Protein AF-A0A7Y1XKA4-F1 (afdb_monomer)

Radius of gyration: 13.28 Å; Cα contacts (8 Å, |Δi|>4): 53; chains: 1; bounding box: 29×24×34 Å

Foldseek 3Di:
DLVVLVVCVVVVHAAEAEAPDDPVSVVVCVVSPHRHYYHVVQPDDDDPPPDDVDPRPPPDD

Nearest PDB structures (foldseek):
  5mfu-assembly1_A  TM=9.710E-01  e=5.699E-03  Pseudomonas aeruginosa
  6ih1-assembly1_C  TM=9.673E-01  e=1.824E-02  Vibrio cholerae O395
  2w27-assembly1_A  TM=9.433E-01  e=6.255E-02  Bacillus subtilis
  3hv8-assembly1_A  TM=9.635E-01  e=9.431E-02  Pseudomonas aeruginosa PAO1
  2w27-assembly1_B  TM=9.364E-01  e=1.081E-01  Bacillus subtilis

Mean predicted aligned error: 6.13 Å

Solvent-accessible surface area (backbone atoms only — not comparable to full-atom values): 3992 Å² total; per-residue (Å²): 112,71,68,59,55,52,51,34,53,76,71,71,50,84,44,74,47,70,78,33,65,46,70,69,55,51,52,52,41,54,74,75,62,54,74,40,78,44,26,59,59,81,51,66,92,66,60,91,89,66,66,64,90,69,81,68,80,77,74,80,130

pLDDT: mean 85.9, std 14.5, range [45.56, 96.56]

Secondary structure (DSSP, 8-state):
-HHHHHHHHHTT---EE----SHHHHHHHHHTT-SEE-STTT-PPPPTTT--S--------

Sequence (61 aa):
VAAMIKLARTMQFRIVAEQVEHQE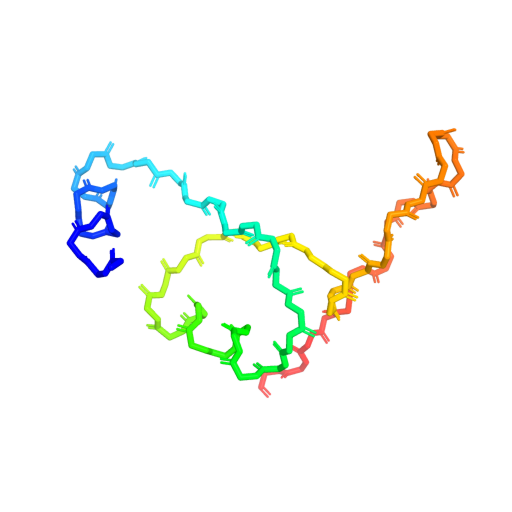DFDWLRDVGVDFAQGHFIEPPAMLGTATTGTFRALNT

Structure (mmCIF, N/CA/C/O backbone):
data_AF-A0A7Y1XKA4-F1
#
_entry.id   AF-A0A7Y1XKA4-F1
#
loop_
_atom_site.group_PDB
_atom_site.id
_atom_site.type_symbol
_atom_site.label_atom_id
_atom_site.label_alt_id
_atom_site.label_comp_id
_atom_site.label_asym_id
_atom_site.label_entity_id
_atom_site.label_seq_id
_atom_site.pdbx_PDB_ins_code
_atom_site.Cartn_x
_atom_site.Cartn_y
_atom_site.Cartn_z
_atom_site.occupancy
_atom_site.B_iso_or_equiv
_atom_site.auth_seq_id
_atom_site.auth_comp_id
_atom_site.auth_asym_id
_atom_site.auth_atom_id
_atom_site.pdbx_PDB_model_num
ATOM 1 N N . VAL A 1 1 ? 2.233 -3.550 12.887 1.00 70.94 1 VAL A N 1
ATOM 2 C CA . VAL A 1 1 ? 1.915 -2.557 11.828 1.00 70.94 1 VAL A CA 1
ATOM 3 C C . VAL A 1 1 ? 0.558 -1.866 12.029 1.00 70.94 1 VAL A C 1
ATOM 5 O O . VAL A 1 1 ? 0.513 -0.645 11.974 1.00 70.94 1 VAL A O 1
ATOM 8 N N . ALA A 1 2 ? -0.528 -2.582 12.357 1.00 83.25 2 ALA A N 1
ATOM 9 C CA . ALA A 1 2 ? -1.881 -2.004 12.486 1.00 83.25 2 ALA A CA 1
ATOM 10 C C . ALA A 1 2 ? -2.023 -0.763 13.406 1.00 83.25 2 ALA A C 1
ATOM 12 O O . ALA A 1 2 ? -2.827 0.121 13.120 1.00 83.25 2 ALA A O 1
ATOM 13 N N . ALA A 1 3 ? -1.248 -0.660 14.492 1.00 89.44 3 ALA A N 1
ATOM 14 C CA . ALA A 1 3 ? -1.275 0.515 15.372 1.00 89.44 3 ALA A CA 1
ATOM 15 C C . ALA A 1 3 ? -0.760 1.794 14.682 1.00 89.44 3 ALA A C 1
ATOM 17 O O . ALA A 1 3 ? -1.353 2.858 14.841 1.00 89.44 3 ALA A O 1
ATOM 18 N N . MET A 1 4 ? 0.291 1.675 13.865 1.00 90.12 4 MET A N 1
ATOM 19 C CA . MET A 1 4 ? 0.853 2.799 13.108 1.00 90.12 4 MET A CA 1
ATOM 20 C C . MET A 1 4 ? -0.111 3.277 12.027 1.00 90.12 4 MET A C 1
ATOM 22 O O . MET A 1 4 ? -0.277 4.477 11.847 1.00 90.12 4 MET A O 1
ATOM 26 N N . ILE A 1 5 ? -0.808 2.343 11.372 1.00 89.38 5 ILE A N 1
ATOM 27 C CA . ILE A 1 5 ? -1.842 2.667 10.382 1.00 89.38 5 ILE A CA 1
ATOM 28 C C . ILE A 1 5 ? -2.974 3.469 11.032 1.00 89.38 5 ILE A C 1
ATOM 30 O O . ILE A 1 5 ? -3.398 4.493 10.502 1.00 89.38 5 ILE A O 1
ATOM 34 N N . LYS A 1 6 ? -3.436 3.045 12.214 1.00 90.44 6 LYS A N 1
ATOM 35 C CA . LYS A 1 6 ? -4.464 3.779 12.966 1.00 90.44 6 LYS A CA 1
ATOM 36 C C . LYS A 1 6 ? -3.998 5.181 13.355 1.00 90.44 6 LYS A C 1
ATOM 38 O O . LYS A 1 6 ? -4.757 6.127 13.184 1.00 90.44 6 LYS A O 1
ATOM 43 N N . LEU A 1 7 ? -2.764 5.324 13.840 1.00 92.94 7 LEU A N 1
ATOM 44 C CA . LEU A 1 7 ? -2.194 6.627 14.185 1.00 92.94 7 LEU A CA 1
ATOM 45 C C . LEU A 1 7 ? -2.113 7.549 12.957 1.00 92.94 7 LEU A C 1
ATOM 47 O O . LEU A 1 7 ? -2.621 8.665 13.006 1.00 92.94 7 LEU A O 1
ATOM 51 N N . ALA A 1 8 ? -1.540 7.068 11.852 1.00 92.12 8 ALA A N 1
ATOM 52 C CA . ALA A 1 8 ? -1.410 7.829 10.612 1.00 92.12 8 ALA A CA 1
ATOM 53 C C . ALA A 1 8 ? -2.773 8.294 10.084 1.00 92.12 8 ALA A C 1
ATOM 55 O O . ALA A 1 8 ? -2.923 9.462 9.739 1.00 92.12 8 ALA A O 1
ATOM 56 N N . ARG A 1 9 ? -3.795 7.430 10.130 1.00 89.38 9 ARG A N 1
ATOM 57 C CA . ARG A 1 9 ? -5.171 7.798 9.762 1.00 89.38 9 ARG A CA 1
ATOM 58 C C . ARG A 1 9 ? -5.746 8.894 10.653 1.00 89.38 9 ARG A C 1
ATOM 60 O O . ARG A 1 9 ? -6.309 9.852 10.134 1.00 89.38 9 ARG A O 1
ATOM 67 N N . THR A 1 10 ? -5.580 8.788 11.972 1.00 93.62 10 THR A N 1
ATOM 68 C CA . THR A 1 10 ? -6.022 9.830 12.918 1.00 93.62 10 THR A CA 1
ATOM 69 C C . THR A 1 10 ? -5.331 11.166 12.649 1.00 93.62 10 THR A C 1
ATOM 71 O O . THR A 1 10 ? -5.952 12.217 12.764 1.00 93.62 10 THR A O 1
ATOM 74 N N . MET A 1 11 ? -4.058 11.127 12.256 1.00 95.69 11 MET A N 1
ATOM 75 C CA . MET A 1 11 ? -3.260 12.306 11.910 1.00 95.69 11 MET A CA 1
ATOM 76 C C . MET A 1 11 ? -3.428 12.751 10.449 1.00 95.69 11 MET A C 1
ATOM 78 O O . MET A 1 11 ? -2.776 13.701 10.027 1.00 95.69 11 MET A O 1
ATOM 82 N N . GLN A 1 12 ? -4.292 12.079 9.681 1.00 93.31 12 GLN A N 1
ATOM 83 C CA . GLN A 1 12 ? -4.541 12.338 8.260 1.00 93.31 12 GLN A CA 1
ATOM 84 C C . GLN A 1 12 ? -3.275 12.261 7.386 1.00 93.31 12 GLN A C 1
ATOM 86 O O . GLN A 1 12 ? -3.155 12.937 6.364 1.00 93.31 12 GLN A O 1
ATOM 91 N N . PHE A 1 13 ? -2.323 11.420 7.782 1.00 96.06 13 PHE A N 1
ATOM 92 C CA . PHE A 1 13 ? -1.150 11.101 6.984 1.00 96.06 13 PHE A CA 1
ATOM 93 C C . PHE A 1 13 ? -1.469 10.008 5.973 1.00 96.06 13 PHE A C 1
ATOM 95 O O . PHE A 1 13 ? -2.218 9.077 6.265 1.00 96.06 13 PHE A O 1
ATOM 102 N N . ARG A 1 14 ? -0.840 10.113 4.799 1.00 94.88 14 ARG 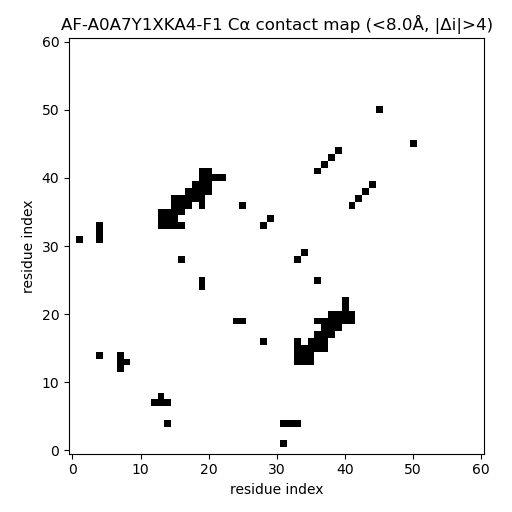A N 1
ATOM 103 C CA . ARG A 1 14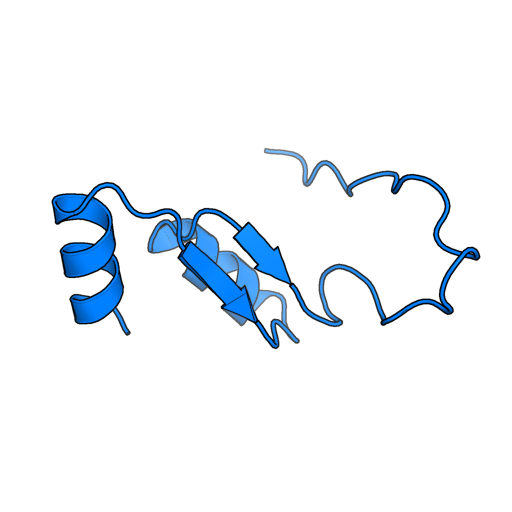 ? -0.835 9.043 3.800 1.00 94.88 14 ARG A CA 1
ATOM 104 C C . ARG A 1 14 ? 0.340 8.109 4.053 1.00 94.88 14 ARG A C 1
ATOM 106 O O . ARG A 1 14 ? 1.437 8.570 4.367 1.00 94.88 14 ARG A O 1
ATOM 113 N N . ILE A 1 15 ? 0.110 6.816 3.901 1.00 95.00 15 ILE A N 1
ATOM 114 C CA . ILE A 1 15 ? 1.060 5.750 4.202 1.00 95.00 15 ILE A CA 1
ATOM 115 C C . ILE A 1 15 ? 1.621 5.200 2.892 1.00 95.00 15 ILE A C 1
ATOM 117 O O . ILE A 1 15 ? 0.861 4.830 1.999 1.00 95.00 15 ILE A O 1
ATOM 121 N N . VAL A 1 16 ? 2.949 5.112 2.805 1.00 95.38 16 VAL A N 1
ATOM 122 C CA . VAL A 1 16 ? 3.655 4.369 1.756 1.00 95.38 16 VAL A CA 1
ATOM 123 C C . VAL A 1 16 ? 4.212 3.095 2.383 1.00 95.38 16 VAL A C 1
ATOM 125 O O . VAL A 1 16 ? 4.976 3.172 3.344 1.00 95.38 16 VAL A O 1
ATOM 128 N N . ALA A 1 17 ? 3.816 1.931 1.873 1.00 95.44 17 ALA A N 1
ATOM 129 C CA . ALA A 1 17 ? 4.463 0.666 2.199 1.00 95.44 17 ALA A CA 1
ATOM 130 C C . ALA A 1 17 ? 5.556 0.363 1.176 1.00 95.44 17 ALA A C 1
ATOM 132 O O . ALA A 1 17 ? 5.291 0.312 -0.024 1.00 95.44 17 ALA A O 1
ATOM 133 N N . GLU A 1 18 ? 6.776 0.157 1.658 1.00 95.69 18 GLU A N 1
ATOM 134 C CA . GLU A 1 18 ? 7.922 -0.209 0.831 1.00 95.69 18 GLU A CA 1
ATOM 135 C C . GLU A 1 18 ? 8.253 -1.696 0.955 1.00 95.69 18 GLU A C 1
ATOM 137 O O . GLU A 1 18 ? 7.840 -2.358 1.908 1.00 95.69 18 GLU A O 1
ATOM 142 N N . GLN A 1 19 ? 9.033 -2.192 -0.009 1.00 95.12 19 GLN A N 1
ATOM 143 C CA . GLN A 1 19 ? 9.491 -3.579 -0.090 1.00 95.12 19 GLN A CA 1
ATOM 144 C C . GLN A 1 19 ? 8.342 -4.596 -0.226 1.00 95.12 19 GLN A C 1
ATOM 146 O O . GLN A 1 19 ? 8.352 -5.661 0.380 1.00 95.12 19 GLN A O 1
ATOM 151 N N . VAL A 1 20 ? 7.339 -4.274 -1.047 1.00 96.38 20 VAL A N 1
ATOM 152 C CA . VAL A 1 20 ? 6.271 -5.221 -1.410 1.00 96.38 20 VAL A CA 1
ATOM 153 C C . VAL A 1 20 ? 6.791 -6.218 -2.452 1.00 96.38 20 VAL A C 1
ATOM 155 O O . VAL A 1 20 ? 7.049 -5.846 -3.601 1.00 96.38 20 VAL A O 1
ATOM 158 N N . GLU A 1 21 ? 6.971 -7.478 -2.058 1.00 96.38 21 GLU A N 1
ATOM 159 C CA . GLU A 1 21 ? 7.633 -8.501 -2.887 1.00 96.38 21 GLU A CA 1
ATOM 160 C C . GLU A 1 21 ? 6.681 -9.597 -3.375 1.00 96.38 21 GLU A C 1
ATOM 162 O O . GLU A 1 21 ? 6.904 -10.154 -4.453 1.00 96.38 21 GLU A O 1
ATOM 167 N N . HIS A 1 22 ? 5.578 -9.840 -2.660 1.00 96.56 22 HIS A N 1
ATOM 168 C CA . HIS A 1 22 ? 4.616 -10.892 -2.987 1.00 96.56 22 HIS A CA 1
ATOM 169 C C . HIS A 1 22 ? 3.175 -10.365 -3.095 1.00 96.56 22 HIS A C 1
ATOM 171 O O . HIS A 1 22 ? 2.825 -9.311 -2.563 1.00 96.56 22 HIS A O 1
ATOM 177 N N . GLN A 1 23 ? 2.313 -11.134 -3.771 1.00 95.19 23 GLN A N 1
ATOM 178 C CA . GLN A 1 23 ? 0.880 -10.830 -3.905 1.00 95.19 23 GLN A CA 1
ATOM 179 C C . GLN A 1 23 ? 0.185 -10.763 -2.537 1.00 95.19 23 GLN A C 1
ATOM 181 O O . GLN A 1 23 ? -0.612 -9.863 -2.298 1.00 95.19 23 GLN A O 1
ATOM 186 N N . GLU A 1 24 ? 0.522 -11.680 -1.628 1.00 96.56 24 GLU A N 1
ATOM 187 C CA . GLU A 1 24 ? -0.037 -11.728 -0.272 1.00 96.56 24 GLU A CA 1
ATOM 188 C C . GLU A 1 24 ? 0.278 -10.467 0.549 1.00 96.56 24 GLU A C 1
ATOM 190 O O . GLU A 1 24 ? -0.595 -9.975 1.268 1.00 96.56 24 GLU A O 1
ATOM 195 N N . ASP A 1 25 ? 1.476 -9.892 0.383 1.00 94.88 25 ASP A N 1
ATOM 196 C CA . ASP A 1 25 ? 1.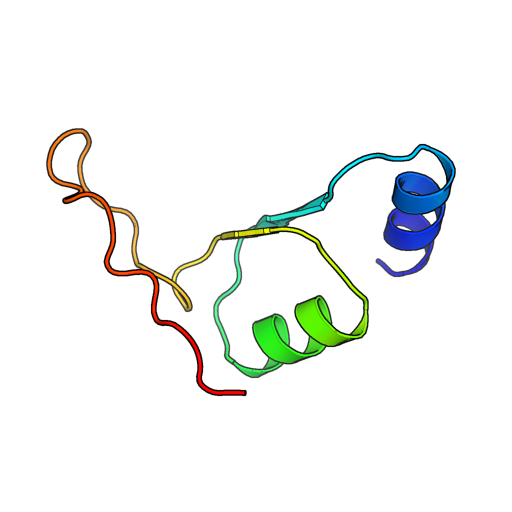849 -8.614 0.996 1.00 94.88 25 ASP A CA 1
ATOM 197 C C . ASP A 1 25 ? 0.951 -7.493 0.461 1.00 94.88 25 ASP A C 1
ATOM 199 O O . ASP A 1 25 ? 0.391 -6.703 1.222 1.00 94.88 25 ASP A O 1
ATOM 203 N N . PHE A 1 26 ? 0.786 -7.438 -0.863 1.00 95.12 26 PHE A N 1
ATOM 204 C CA . PHE A 1 26 ? -0.016 -6.421 -1.536 1.00 95.12 26 PHE A CA 1
ATOM 205 C C . PHE A 1 26 ? -1.493 -6.475 -1.126 1.00 95.12 26 PHE A C 1
ATOM 207 O O . PHE A 1 26 ? -2.079 -5.440 -0.792 1.00 95.12 26 PHE A O 1
ATOM 214 N N . ASP A 1 27 ? -2.081 -7.671 -1.114 1.00 95.50 27 ASP A N 1
ATOM 215 C CA . ASP A 1 27 ? -3.483 -7.884 -0.750 1.00 95.50 27 ASP A CA 1
ATOM 216 C C . ASP A 1 27 ? -3.731 -7.479 0.705 1.00 95.50 27 ASP A C 1
ATOM 218 O O . ASP A 1 27 ? -4.654 -6.717 1.001 1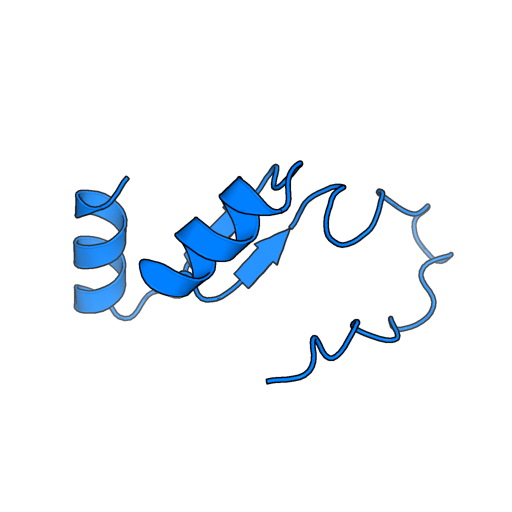.00 95.50 27 ASP A O 1
ATOM 222 N N . TRP A 1 28 ? -2.840 -7.884 1.613 1.00 95.06 28 TRP A N 1
ATOM 223 C CA . TRP A 1 28 ? -2.943 -7.499 3.015 1.00 95.06 28 TRP A CA 1
ATOM 224 C C . TRP A 1 28 ? -2.831 -5.981 3.210 1.00 95.06 28 TRP A C 1
ATOM 226 O O . TRP A 1 28 ? -3.618 -5.399 3.958 1.00 95.06 28 TRP A O 1
ATOM 236 N N . LEU A 1 29 ? -1.884 -5.320 2.529 1.00 94.75 29 LEU A N 1
ATOM 237 C CA . LEU A 1 29 ? -1.685 -3.865 2.600 1.00 94.75 29 LEU A CA 1
ATOM 238 C C . LEU A 1 29 ? -2.913 -3.088 2.112 1.00 94.75 29 LEU A C 1
ATOM 240 O O . LEU A 1 29 ? -3.278 -2.069 2.711 1.00 94.75 29 LEU A O 1
ATOM 244 N N . ARG A 1 30 ? -3.572 -3.587 1.062 1.00 92.56 30 ARG A N 1
ATOM 245 C CA . ARG A 1 30 ? -4.845 -3.056 0.566 1.00 92.56 30 ARG A CA 1
ATOM 246 C C . ARG A 1 30 ? -5.947 -3.190 1.616 1.00 92.56 30 ARG A C 1
ATOM 248 O O . ARG A 1 30 ? -6.637 -2.208 1.884 1.00 92.56 30 ARG A O 1
ATOM 255 N N . ASP A 1 31 ? -6.075 -4.357 2.240 1.00 93.94 31 ASP A N 1
ATOM 256 C CA . ASP A 1 31 ? -7.129 -4.645 3.220 1.00 93.94 31 ASP A CA 1
ATOM 257 C C . ASP A 1 31 ? -6.999 -3.811 4.498 1.00 93.94 31 ASP A C 1
ATOM 259 O O . ASP A 1 31 ? -7.986 -3.296 5.029 1.00 93.94 31 ASP A O 1
ATOM 263 N N . VAL A 1 32 ? -5.773 -3.614 4.989 1.00 92.50 32 VAL A N 1
ATOM 264 C CA . VAL A 1 32 ? -5.523 -2.738 6.149 1.00 92.50 32 VAL A CA 1
ATOM 265 C C . VAL A 1 32 ? -5.537 -1.251 5.784 1.00 92.50 32 VAL A C 1
ATOM 267 O O . VAL A 1 32 ? -5.508 -0.388 6.667 1.00 92.50 32 VAL A O 1
ATOM 270 N N . GLY A 1 33 ? -5.619 -0.959 4.485 1.00 90.75 33 GLY A N 1
ATOM 271 C CA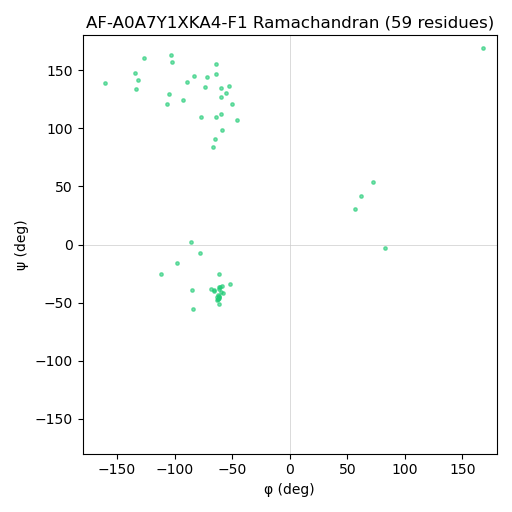 . GLY A 1 33 ? -5.840 0.350 3.902 1.00 90.75 33 GLY A CA 1
ATOM 272 C C . GLY A 1 33 ? -4.636 1.277 4.003 1.00 90.75 33 GLY A C 1
ATOM 273 O O . GLY A 1 33 ? -4.750 2.393 4.518 1.00 90.75 33 GLY A O 1
ATOM 274 N N . VAL A 1 34 ? -3.499 0.787 3.517 1.00 94.69 34 VAL A N 1
ATOM 275 C CA . VAL A 1 34 ? -2.348 1.599 3.113 1.00 94.69 34 VAL A CA 1
ATOM 276 C C . VAL A 1 34 ? -2.672 2.348 1.813 1.00 94.69 34 VAL A C 1
ATOM 278 O O . VAL A 1 34 ? -3.377 1.822 0.955 1.00 94.69 34 VAL A O 1
ATOM 281 N N . ASP A 1 35 ? -2.172 3.579 1.667 1.00 95.00 35 ASP A N 1
ATOM 282 C CA . ASP A 1 35 ? -2.515 4.460 0.540 1.00 95.00 35 ASP A CA 1
ATOM 283 C C . ASP A 1 35 ? -1.658 4.213 -0.709 1.00 95.00 35 ASP A C 1
ATOM 285 O O . ASP A 1 35 ? -2.158 4.272 -1.832 1.00 95.00 35 ASP A O 1
ATOM 289 N N . PHE A 1 36 ? -0.364 3.948 -0.517 1.00 95.12 36 PHE A N 1
ATOM 290 C CA . PHE A 1 36 ? 0.602 3.731 -1.591 1.00 95.12 36 PHE A CA 1
ATOM 291 C C . PHE A 1 36 ? 1.479 2.519 -1.296 1.00 95.12 36 PHE A C 1
ATOM 293 O O . PHE A 1 36 ? 1.827 2.258 -0.145 1.00 95.12 36 PHE A O 1
ATOM 300 N N . ALA A 1 37 ? 1.890 1.812 -2.343 1.00 95.12 37 ALA A N 1
ATOM 301 C CA . ALA A 1 37 ? 2.792 0.677 -2.238 1.00 95.12 37 ALA A CA 1
ATOM 302 C C . ALA A 1 37 ? 3.931 0.804 -3.257 1.00 95.12 37 ALA A C 1
ATOM 304 O O . ALA A 1 37 ? 3.709 1.234 -4.389 1.00 95.12 37 ALA A O 1
ATOM 305 N N . GLN A 1 38 ? 5.135 0.415 -2.846 1.00 94.81 38 GLN A N 1
ATOM 306 C CA . GLN A 1 38 ? 6.323 0.307 -3.684 1.00 94.81 38 GLN A CA 1
ATOM 307 C C . GLN A 1 38 ? 7.020 -1.022 -3.403 1.00 94.81 38 GLN A C 1
ATOM 309 O O . GLN A 1 38 ? 7.273 -1.388 -2.256 1.00 94.81 38 GLN A O 1
ATOM 314 N N . GLY A 1 39 ? 7.397 -1.724 -4.461 1.00 94.50 39 GLY A N 1
ATOM 315 C CA . GLY A 1 39 ? 8.191 -2.935 -4.353 1.00 94.50 39 GLY A CA 1
ATOM 316 C C . GLY A 1 39 ? 8.242 -3.692 -5.668 1.00 94.50 39 GLY A C 1
ATOM 317 O O . GLY A 1 39 ? 7.496 -3.387 -6.600 1.00 94.50 39 GLY A O 1
ATOM 318 N N . HIS A 1 40 ? 9.127 -4.684 -5.728 1.00 93.88 40 HIS A N 1
ATOM 319 C CA . HIS A 1 40 ? 9.394 -5.454 -6.940 1.00 93.88 40 HIS A CA 1
ATOM 320 C C . HIS A 1 40 ? 8.154 -6.209 -7.454 1.00 93.88 40 HIS A C 1
ATOM 322 O O . HIS A 1 40 ? 8.056 -6.475 -8.650 1.00 93.88 40 HIS A O 1
ATOM 328 N N . PHE A 1 41 ? 7.190 -6.526 -6.580 1.00 93.56 41 PHE A N 1
ATOM 329 C CA . PHE A 1 41 ? 5.901 -7.097 -6.984 1.00 93.56 41 PHE A CA 1
ATOM 330 C C . PHE A 1 41 ? 5.125 -6.184 -7.950 1.00 93.56 41 PHE A C 1
ATOM 332 O O . PHE A 1 41 ? 4.445 -6.667 -8.854 1.00 93.56 41 PHE A O 1
ATOM 339 N N . ILE A 1 42 ? 5.228 -4.866 -7.756 1.00 91.38 42 ILE A N 1
ATOM 340 C CA . ILE A 1 42 ? 4.543 -3.855 -8.568 1.00 91.38 42 ILE A CA 1
ATOM 341 C C . ILE A 1 42 ? 5.366 -3.567 -9.822 1.00 91.38 42 ILE A C 1
ATOM 343 O O . ILE A 1 42 ? 4.859 -3.697 -10.935 1.00 91.38 42 ILE A O 1
ATOM 347 N N . GLU A 1 43 ? 6.631 -3.190 -9.634 1.00 90.56 43 GLU A N 1
ATOM 348 C CA . GLU A 1 43 ? 7.589 -2.950 -10.710 1.00 90.56 43 GLU A CA 1
ATOM 349 C C . GLU A 1 43 ? 9.022 -3.026 -10.149 1.00 90.56 43 GLU A C 1
ATOM 351 O O . GLU A 1 43 ? 9.276 -2.516 -9.050 1.00 90.56 43 GLU A O 1
ATOM 356 N N . PRO A 1 44 ? 9.982 -3.649 -10.857 1.00 90.56 44 PRO A N 1
ATOM 357 C CA . PRO A 1 44 ? 11.385 -3.581 -10.468 1.00 90.56 44 PRO A CA 1
ATOM 358 C C . PRO A 1 44 ? 11.924 -2.141 -10.555 1.00 90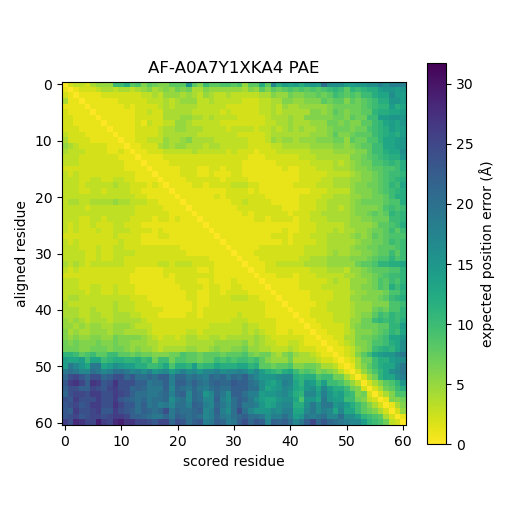.56 44 PRO A C 1
ATOM 360 O O . PRO A 1 44 ? 11.442 -1.346 -11.363 1.00 90.56 44 PRO A O 1
ATOM 363 N N . PRO A 1 45 ? 12.974 -1.792 -9.788 1.00 89.06 45 PRO A N 1
ATOM 364 C CA . PRO A 1 45 ? 13.654 -0.513 -9.949 1.00 89.06 45 PRO A CA 1
ATOM 365 C C . PRO A 1 45 ? 14.137 -0.309 -11.390 1.00 89.06 45 PRO A C 1
ATOM 367 O O . PRO A 1 45 ? 14.814 -1.167 -11.959 1.00 89.06 45 PRO A O 1
ATOM 370 N N . ALA A 1 46 ? 13.832 0.853 -11.959 1.00 87.00 46 ALA A N 1
ATOM 371 C CA . ALA A 1 46 ? 14.305 1.263 -13.275 1.00 87.00 46 ALA A CA 1
ATOM 372 C C . ALA A 1 46 ? 15.468 2.259 -13.155 1.00 87.00 46 ALA A C 1
ATOM 374 O O . ALA A 1 46 ? 15.617 2.958 -12.149 1.00 87.00 46 ALA A O 1
ATOM 375 N N . MET A 1 47 ? 16.292 2.358 -14.202 1.00 88.94 47 MET A N 1
ATOM 376 C CA . MET A 1 47 ? 17.315 3.402 -14.271 1.00 88.94 47 MET A CA 1
ATOM 377 C C . MET A 1 47 ? 16.663 4.792 -14.316 1.00 88.94 47 MET A C 1
ATOM 379 O O . MET A 1 47 ? 15.594 5.000 -14.897 1.00 88.94 47 MET A O 1
ATOM 383 N N . LEU A 1 48 ? 17.325 5.778 -13.712 1.00 85.88 48 LEU A N 1
ATOM 384 C CA . LEU A 1 48 ? 16.830 7.150 -13.720 1.00 85.88 48 LEU A CA 1
ATOM 385 C C . LEU A 1 48 ? 16.709 7.660 -15.165 1.00 85.88 48 LEU A C 1
ATOM 387 O O . LEU A 1 48 ? 17.662 7.5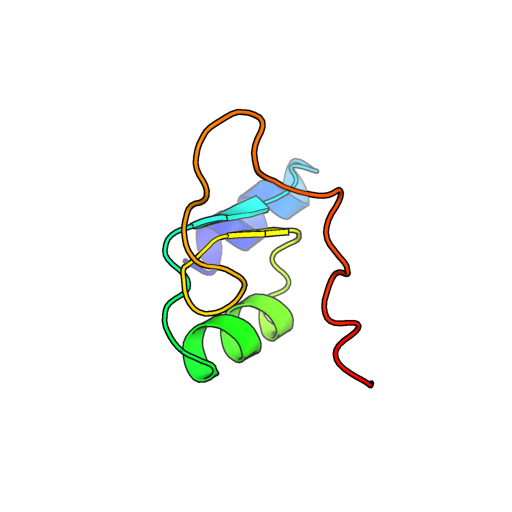91 -15.937 1.00 85.88 48 LEU A O 1
ATOM 391 N N . GLY A 1 49 ? 15.530 8.167 -15.527 1.00 84.62 49 GLY A N 1
ATOM 392 C CA . GLY A 1 49 ? 15.236 8.655 -16.879 1.00 84.62 49 GLY A CA 1
ATOM 393 C C . GLY A 1 49 ? 14.843 7.576 -17.895 1.00 84.62 49 GLY A C 1
ATOM 394 O O . GLY A 1 49 ? 14.497 7.930 -19.017 1.00 84.62 49 GLY A O 1
ATOM 395 N N . THR A 1 50 ? 14.851 6.287 -17.528 1.00 81.50 50 THR A N 1
ATOM 396 C CA . THR A 1 50 ? 14.359 5.201 -18.403 1.00 81.50 50 THR A CA 1
ATOM 397 C C . THR A 1 50 ? 12.931 4.784 -18.086 1.00 81.50 50 THR A C 1
ATOM 399 O O . THR A 1 50 ? 12.305 4.102 -18.895 1.00 81.50 50 THR A O 1
ATOM 402 N N . ALA A 1 51 ? 12.416 5.177 -16.918 1.00 72.94 51 ALA A N 1
ATOM 403 C CA . ALA A 1 51 ? 11.020 4.977 -16.569 1.00 72.94 51 ALA A CA 1
ATOM 404 C C . ALA A 1 51 ? 10.140 5.711 -17.593 1.00 72.94 51 ALA A C 1
ATOM 406 O O . ALA A 1 51 ? 10.136 6.940 -17.671 1.00 72.94 51 ALA A O 1
ATOM 407 N N . THR A 1 52 ? 9.406 4.954 -18.403 1.00 68.94 52 THR A N 1
ATOM 408 C CA . THR A 1 52 ? 8.277 5.498 -19.158 1.00 68.94 52 THR A CA 1
ATOM 409 C C . THR A 1 52 ? 7.160 5.720 -18.147 1.00 68.94 52 THR A C 1
ATOM 411 O O . THR A 1 52 ? 6.962 4.858 -17.297 1.00 68.94 52 THR A O 1
ATOM 414 N N . THR A 1 53 ? 6.467 6.865 -18.181 1.00 61.94 53 THR A N 1
ATOM 415 C CA . THR A 1 53 ? 5.334 7.150 -17.280 1.00 61.94 53 THR A CA 1
ATOM 416 C C . THR A 1 53 ? 4.418 5.927 -17.225 1.00 61.94 53 THR A C 1
ATOM 418 O O . THR A 1 53 ? 3.791 5.589 -18.229 1.00 61.94 53 THR A O 1
ATOM 421 N N . GLY A 1 54 ? 4.448 5.217 -16.094 1.00 58.59 54 GLY A N 1
ATOM 422 C CA . GLY A 1 54 ? 4.067 3.812 -16.039 1.00 58.59 54 GLY A CA 1
ATOM 423 C C . GLY A 1 54 ? 2.630 3.577 -16.479 1.00 58.59 54 GLY A C 1
ATOM 424 O O . GLY A 1 54 ? 1.708 4.264 -16.035 1.00 58.59 54 GLY A O 1
ATOM 425 N N . THR A 1 55 ? 2.419 2.557 -17.310 1.00 55.25 55 THR A N 1
ATOM 426 C CA . THR A 1 55 ? 1.131 1.869 -17.372 1.00 55.25 55 THR A CA 1
ATOM 427 C C . THR A 1 55 ? 0.952 1.169 -16.033 1.00 55.25 55 THR A C 1
ATOM 429 O O . THR A 1 55 ? 1.313 0.003 -15.882 1.00 55.25 55 THR A O 1
ATOM 432 N N . PHE A 1 56 ? 0.464 1.903 -15.031 1.00 58.81 56 PHE A N 1
ATOM 433 C CA . PHE A 1 56 ? 0.039 1.324 -13.768 1.00 58.81 56 PHE A CA 1
ATOM 434 C C . PHE A 1 56 ? -0.893 0.175 -14.124 1.00 58.81 56 PHE A C 1
ATOM 436 O O . PHE A 1 56 ? -1.875 0.354 -14.848 1.00 58.81 56 PHE A O 1
ATOM 443 N N . ARG A 1 57 ? -0.540 -1.032 -13.687 1.00 54.19 57 ARG A N 1
ATOM 444 C CA . ARG A 1 57 ? -1.414 -2.186 -13.818 1.00 54.19 57 ARG A CA 1
ATOM 445 C C . ARG A 1 57 ? -2.690 -1.812 -13.073 1.00 54.19 57 ARG A C 1
ATOM 447 O O . ARG A 1 57 ? -2.718 -1.847 -11.848 1.00 54.19 57 ARG A O 1
ATOM 454 N N . ALA A 1 58 ? -3.714 -1.366 -13.798 1.00 50.97 58 ALA A N 1
ATOM 455 C CA . ALA A 1 58 ? -5.049 -1.229 -13.255 1.00 50.97 58 ALA A CA 1
ATOM 456 C C . ALA A 1 58 ? -5.478 -2.658 -12.928 1.00 50.97 58 ALA A C 1
ATOM 458 O O . ALA A 1 58 ? -5.910 -3.409 -13.801 1.00 50.97 58 ALA A O 1
ATOM 459 N N . LEU A 1 59 ? -5.193 -3.078 -11.696 1.00 53.84 59 LEU A N 1
ATOM 460 C CA . LEU A 1 59 ? -5.606 -4.369 -11.182 1.00 53.84 59 LEU A CA 1
ATOM 461 C C . LEU A 1 59 ? -7.130 -4.318 -11.153 1.00 53.84 59 LEU A C 1
ATOM 463 O O . LEU A 1 59 ? -7.723 -3.513 -10.433 1.00 53.84 59 LEU A O 1
ATOM 467 N N . ASN A 1 60 ? -7.723 -5.088 -12.063 1.00 45.56 60 ASN A N 1
ATOM 468 C CA . ASN A 1 60 ? -9.157 -5.174 -12.267 1.00 45.56 60 ASN A CA 1
ATOM 469 C C . ASN A 1 60 ? -9.837 -5.478 -10.923 1.00 45.56 60 ASN A C 1
ATOM 471 O O . ASN A 1 60 ? -9.317 -6.274 -10.141 1.00 45.56 60 ASN A O 1
ATOM 475 N N . THR A 1 61 ? -10.937 -4.771 -10.666 1.00 48.38 61 THR A N 1
ATOM 476 C CA . THR A 1 61 ? -11.687 -4.790 -9.400 1.00 48.38 61 THR A CA 1
ATOM 477 C C . THR A 1 61 ? -12.423 -6.098 -9.177 1.00 48.38 61 THR A C 1
ATOM 479 O O . THR A 1 61 ? -12.791 -6.746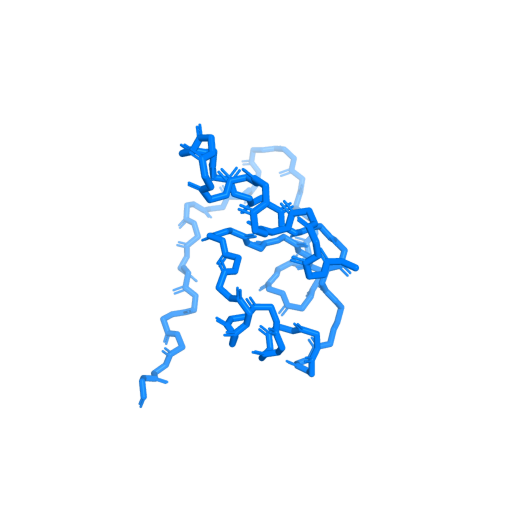 -10.184 1.00 48.38 61 THR A O 1
#